Protein AF-A0A7J2MZP5-F1 (afdb_monomer_lite)

Foldseek 3Di:
DVVVVVLVVVLLVVQQVLLVQEAEEEADPVVQVVNVVSVNNNYDHPPPHDLLVVLADPTEYEYAYDPDPVSVVSVVSNVVSVVVNVHHYDDPSVVSVVD

Radius of gyration: 13.3 Å; chains: 1; bounding box: 29×34×36 Å

pLDDT: mean 92.97, std 8.19, range [55.53, 98.38]

Secondary structure (DSSP, 8-state):
-HHHHHHHHHHHHHHHHHTTTEEEEESSHHHHHHHHHTT---EEE-TTS-GGGG---SSEEEEE--SSHHHHHHHHHHHHHHHHHT--EE-HHHHHTT-

Sequence (99 aa):
MRRNLEAIEELMRELKKESKESLVLVEGKKDKRALEKFGIKNVIELSGKPLFKLTEFEEEVIILVDNDEEGNKILRELLQGFQLNKVKYNLRFRRKLRK

Structure (mmCIF, N/CA/C/O backbone):
data_AF-A0A7J2MZP5-F1
#
_entry.id   AF-A0A7J2MZP5-F1
#
loop_
_atom_site.group_PDB
_atom_site.id
_atom_site.type_symbol
_atom_site.label_atom_id
_atom_site.label_alt_id
_atom_site.label_comp_id
_atom_site.label_asym_id
_atom_site.label_entity_id
_atom_site.label_seq_id
_atom_site.pdbx_PDB_ins_code
_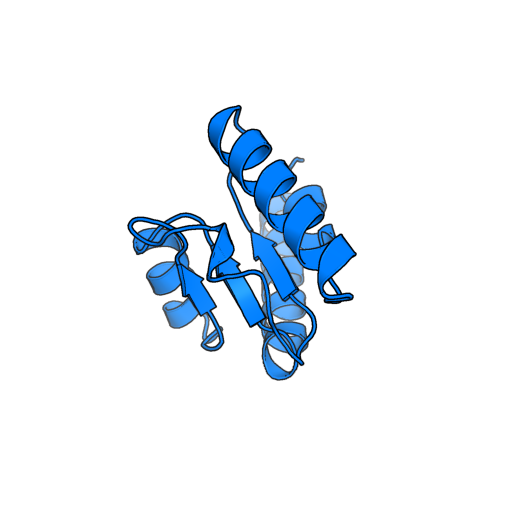atom_site.Cartn_x
_atom_site.Cartn_y
_atom_site.Cartn_z
_atom_site.occupancy
_atom_site.B_iso_or_equiv
_atom_site.auth_seq_id
_atom_site.auth_comp_id
_atom_site.auth_asym_id
_atom_site.auth_atom_id
_atom_site.pdbx_PDB_model_num
ATOM 1 N N . MET A 1 1 ? 12.628 -17.580 -17.541 1.00 58.94 1 MET A N 1
ATOM 2 C CA . MET A 1 1 ? 11.975 -16.350 -18.042 1.00 58.94 1 MET A CA 1
ATOM 3 C C . MET A 1 1 ? 10.440 -16.430 -18.000 1.00 58.94 1 MET A C 1
ATOM 5 O O . MET A 1 1 ? 9.864 -15.592 -17.330 1.00 58.94 1 MET A O 1
ATOM 9 N N . ARG A 1 2 ? 9.768 -17.450 -18.577 1.00 58.19 2 ARG A N 1
ATOM 10 C CA . ARG A 1 2 ? 8.281 -17.571 -18.552 1.00 58.19 2 ARG A CA 1
ATOM 11 C C . ARG A 1 2 ? 7.638 -17.664 -17.152 1.00 58.19 2 ARG A C 1
ATOM 13 O O . ARG A 1 2 ? 6.709 -16.923 -16.874 1.00 58.19 2 ARG A O 1
ATOM 20 N N . ARG A 1 3 ? 8.200 -18.471 -16.239 1.00 60.38 3 ARG A N 1
ATOM 21 C CA . ARG A 1 3 ? 7.676 -18.648 -14.862 1.00 60.38 3 ARG A CA 1
ATOM 22 C C . ARG A 1 3 ? 7.616 -17.364 -14.021 1.00 60.38 3 ARG A C 1
ATOM 24 O O . ARG A 1 3 ? 6.829 -17.296 -13.090 1.00 60.38 3 ARG A O 1
ATOM 31 N N . ASN A 1 4 ? 8.457 -16.369 -14.317 1.00 76.12 4 ASN A N 1
ATOM 32 C CA . ASN A 1 4 ? 8.482 -15.123 -13.543 1.00 76.12 4 ASN A CA 1
ATOM 33 C C . ASN A 1 4 ? 7.365 -14.163 -13.991 1.00 76.12 4 ASN A C 1
ATOM 35 O O . ASN A 1 4 ? 6.793 -13.451 -13.177 1.00 76.12 4 ASN A O 1
ATOM 39 N N . LEU A 1 5 ? 7.002 -14.195 -15.280 1.00 82.94 5 LEU A N 1
ATOM 40 C CA . LEU A 1 5 ? 5.916 -13.372 -15.813 1.00 82.94 5 LEU A CA 1
ATOM 41 C C . LEU A 1 5 ? 4.553 -13.841 -15.286 1.00 82.94 5 LEU A C 1
ATOM 43 O O . LEU A 1 5 ? 3.779 -13.025 -14.804 1.00 82.94 5 LEU A O 1
ATOM 47 N N . GLU A 1 6 ? 4.302 -15.155 -15.304 1.00 87.94 6 GLU A N 1
ATOM 48 C CA . GLU A 1 6 ? 3.065 -15.758 -14.780 1.00 87.94 6 GLU A CA 1
ATOM 49 C C . GLU A 1 6 ? 2.862 -15.430 -13.292 1.00 87.94 6 GLU A C 1
ATOM 51 O O . GLU A 1 6 ? 1.770 -15.041 -12.886 1.00 87.94 6 GLU A O 1
ATOM 56 N N . ALA A 1 7 ? 3.932 -15.503 -12.492 1.00 88.38 7 ALA A N 1
ATOM 57 C CA . ALA A 1 7 ? 3.889 -15.153 -11.075 1.00 88.38 7 ALA A CA 1
ATOM 58 C C . ALA A 1 7 ? 3.582 -13.662 -10.844 1.00 88.38 7 ALA A C 1
ATOM 60 O O . ALA A 1 7 ? 2.826 -13.320 -9.934 1.00 88.38 7 ALA A O 1
ATOM 61 N N . ILE A 1 8 ? 4.142 -12.769 -11.668 1.00 89.06 8 ILE A N 1
ATOM 62 C CA . ILE A 1 8 ? 3.849 -11.330 -11.605 1.00 89.06 8 ILE A CA 1
ATOM 63 C C . ILE A 1 8 ? 2.402 -11.057 -12.029 1.00 89.06 8 ILE A C 1
ATOM 65 O O . ILE A 1 8 ? 1.715 -10.272 -11.379 1.00 89.06 8 ILE A O 1
ATOM 69 N N . GLU A 1 9 ? 1.909 -11.709 -13.080 1.00 91.38 9 GLU A N 1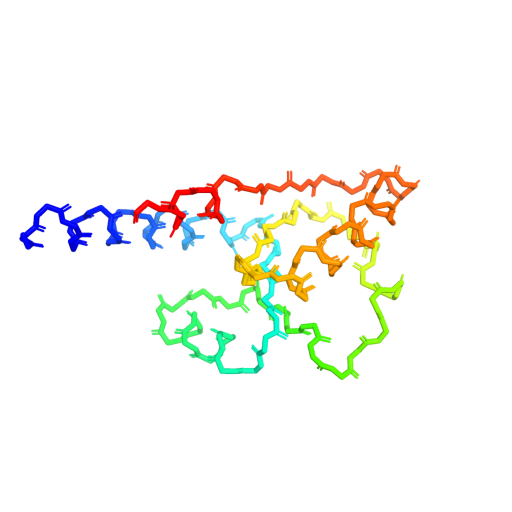
ATOM 70 C CA . GLU A 1 9 ? 0.519 -11.567 -13.518 1.00 91.38 9 GLU A CA 1
ATOM 71 C C . GLU A 1 9 ? -0.469 -12.037 -12.448 1.00 91.38 9 GLU A C 1
ATOM 73 O O . GLU A 1 9 ? -1.455 -11.348 -12.176 1.00 91.38 9 GLU A O 1
ATOM 78 N N . GLU A 1 10 ? -0.204 -13.179 -11.813 1.00 93.88 10 GLU A N 1
ATOM 79 C CA . GLU A 1 10 ? -1.006 -13.681 -10.697 1.00 93.88 10 GLU A CA 1
ATOM 80 C C . GLU A 1 10 ? -0.980 -12.705 -9.516 1.00 93.88 10 GLU A C 1
ATOM 82 O O . GLU A 1 10 ? -2.034 -12.343 -8.990 1.00 93.88 10 GLU A O 1
ATOM 87 N N . LEU A 1 11 ? 0.200 -12.188 -9.165 1.00 94.44 11 LEU A N 1
ATOM 88 C CA . LEU A 1 11 ? 0.348 -11.188 -8.112 1.00 94.44 11 LEU A CA 1
ATOM 89 C C . LEU A 1 11 ? -0.450 -9.912 -8.407 1.00 94.44 11 LEU A C 1
ATOM 91 O O . LEU A 1 11 ? -1.115 -9.381 -7.519 1.00 94.44 11 LEU A O 1
ATOM 95 N N . MET A 1 12 ? -0.421 -9.433 -9.652 1.00 94.50 12 MET A N 1
ATOM 96 C CA . MET A 1 12 ? -1.185 -8.260 -10.085 1.00 94.50 12 MET A CA 1
ATOM 97 C C . MET A 1 12 ? -2.696 -8.520 -10.073 1.00 94.50 12 MET A C 1
ATOM 99 O O . MET A 1 12 ? -3.468 -7.621 -9.732 1.00 94.50 12 MET A O 1
ATOM 103 N N . ARG A 1 13 ? -3.139 -9.741 -10.404 1.00 96.19 13 ARG A N 1
ATOM 104 C CA . ARG A 1 13 ? -4.551 -10.148 -10.292 1.00 96.19 13 ARG A CA 1
ATOM 105 C C . ARG A 1 13 ? -5.012 -10.184 -8.836 1.00 96.19 13 ARG A C 1
ATOM 107 O O . ARG A 1 13 ? -6.082 -9.652 -8.542 1.00 96.19 13 ARG A O 1
ATOM 114 N N . GLU A 1 14 ? -4.215 -10.770 -7.941 1.00 97.25 14 GLU A N 1
ATOM 115 C CA . GLU A 1 14 ? -4.468 -10.757 -6.494 1.00 97.25 14 GLU A CA 1
ATOM 116 C C . GLU A 1 14 ? -4.556 -9.316 -5.974 1.00 97.25 14 GLU A C 1
ATOM 118 O O . GLU A 1 14 ? -5.543 -8.954 -5.334 1.00 97.25 14 GLU A O 1
ATOM 123 N N . LEU A 1 15 ? -3.568 -8.478 -6.310 1.00 97.38 15 LEU A N 1
ATOM 124 C CA . LEU A 1 15 ? -3.498 -7.086 -5.864 1.00 97.38 15 LEU A CA 1
ATOM 125 C C . LEU A 1 15 ? -4.728 -6.303 -6.317 1.00 97.38 15 LEU A C 1
ATOM 127 O O . LEU A 1 15 ? -5.345 -5.614 -5.514 1.00 97.38 15 LEU A O 1
ATOM 131 N N . LYS A 1 16 ? -5.133 -6.458 -7.581 1.00 97.81 16 LYS A N 1
ATOM 132 C CA . LYS A 1 16 ? -6.332 -5.814 -8.132 1.00 97.81 16 LYS A CA 1
ATOM 133 C C . LYS A 1 16 ? -7.628 -6.260 -7.468 1.00 97.81 16 LYS A C 1
ATOM 135 O O . LYS A 1 16 ? -8.589 -5.492 -7.431 1.00 97.81 16 LYS A O 1
ATOM 140 N N . LYS A 1 17 ? -7.697 -7.506 -7.000 1.00 97.81 17 LYS A N 1
ATOM 141 C CA . LYS A 1 17 ? -8.861 -8.007 -6.267 1.00 97.81 17 LYS A CA 1
ATOM 142 C C . LYS A 1 17 ? -8.910 -7.404 -4.864 1.00 97.81 17 LYS A C 1
ATOM 144 O O . LYS A 1 17 ? -9.958 -6.887 -4.495 1.00 97.81 17 LYS A O 1
ATOM 149 N N . GLU A 1 18 ? -7.803 -7.453 -4.126 1.00 97.62 18 GLU A N 1
ATOM 150 C CA . GLU A 1 18 ? -7.729 -6.958 -2.742 1.00 97.62 18 GLU A CA 1
ATOM 151 C C . GLU A 1 18 ? -7.828 -5.426 -2.672 1.00 97.62 18 GLU A C 1
ATOM 153 O O . GLU A 1 18 ? -8.519 -4.894 -1.811 1.00 97.62 18 GLU A O 1
ATOM 158 N N . SER A 1 19 ? -7.285 -4.698 -3.654 1.00 97.06 19 SER A N 1
ATOM 159 C CA . SER A 1 19 ? -7.373 -3.230 -3.727 1.00 97.06 19 SER A CA 1
ATOM 160 C C . SER A 1 19 ? -8.792 -2.676 -3.931 1.00 97.06 19 SER A C 1
ATOM 162 O O . SER A 1 19 ? -8.956 -1.476 -4.137 1.00 97.06 19 SER A O 1
ATOM 164 N N . LYS A 1 20 ? -9.816 -3.534 -4.008 1.00 96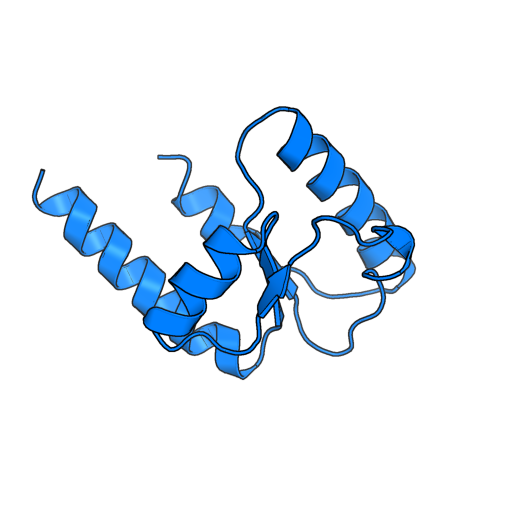.62 20 LYS A N 1
ATOM 165 C CA . LYS A 1 20 ? -11.223 -3.109 -4.026 1.00 96.62 20 LYS A CA 1
ATOM 166 C C . LYS A 1 20 ? -11.738 -2.750 -2.634 1.00 96.62 20 LYS A C 1
ATOM 168 O O . LYS A 1 20 ? -12.656 -1.950 -2.544 1.00 96.62 20 LYS A O 1
ATOM 173 N N . GLU A 1 21 ? -11.160 -3.354 -1.599 1.00 96.62 21 GLU A N 1
ATOM 174 C CA . GLU A 1 21 ? -11.537 -3.182 -0.186 1.00 96.62 21 GLU A CA 1
ATOM 175 C C . GLU A 1 21 ? -10.346 -2.710 0.665 1.00 96.62 21 GLU A C 1
ATOM 177 O O . GLU A 1 21 ? -10.450 -2.557 1.879 1.00 96.62 21 GLU A O 1
ATOM 182 N N . SER A 1 22 ? -9.187 -2.519 0.034 1.00 97.69 22 SER A N 1
ATOM 183 C CA . SER A 1 22 ? -7.956 -2.075 0.674 1.00 97.69 22 SER A CA 1
ATOM 184 C C . SER A 1 22 ? -7.367 -0.880 -0.058 1.00 97.69 22 SER A C 1
ATOM 186 O O . SER A 1 22 ? -7.404 -0.808 -1.293 1.00 97.69 22 SER A O 1
ATOM 188 N N . LEU A 1 23 ? -6.759 0.018 0.708 1.00 97.75 23 LEU A N 1
ATOM 189 C CA . LEU A 1 23 ? -5.991 1.143 0.200 1.00 97.75 23 LEU A CA 1
ATOM 190 C C . LEU A 1 23 ? -4.571 0.693 -0.140 1.00 97.75 23 LEU A C 1
ATOM 192 O O . LEU A 1 23 ? -3.901 0.063 0.673 1.00 97.75 23 LEU A O 1
ATOM 196 N N . VAL A 1 24 ? -4.071 1.052 -1.319 1.00 98.12 24 VAL A N 1
ATOM 197 C CA . VAL A 1 24 ? -2.686 0.778 -1.712 1.00 98.12 24 VAL A CA 1
ATOM 198 C C . VAL A 1 24 ? -1.833 2.028 -1.509 1.00 98.12 24 VAL A C 1
ATOM 200 O O . VAL A 1 24 ? -2.080 3.065 -2.125 1.00 98.12 24 VAL A O 1
ATOM 203 N N . LEU A 1 25 ? -0.793 1.929 -0.684 1.00 97.75 25 LEU A N 1
ATOM 204 C CA . LEU A 1 25 ? 0.222 2.969 -0.537 1.00 97.75 25 LEU A CA 1
ATOM 205 C C . LEU A 1 25 ? 1.432 2.648 -1.403 1.00 97.75 25 LEU A C 1
ATOM 207 O O . LEU A 1 25 ? 2.013 1.570 -1.285 1.00 97.75 25 LEU A O 1
ATOM 211 N N . VAL A 1 26 ? 1.825 3.603 -2.239 1.00 97.50 26 VAL A N 1
ATOM 212 C CA . VAL A 1 26 ? 3.027 3.526 -3.077 1.00 97.50 26 VAL A CA 1
ATOM 213 C C . VAL A 1 26 ? 3.952 4.694 -2.794 1.00 97.50 26 VAL A C 1
ATOM 215 O O . VAL A 1 26 ? 3.504 5.769 -2.402 1.00 97.50 26 VAL A O 1
ATOM 218 N N . GLU A 1 27 ? 5.243 4.522 -3.032 1.00 94.88 27 GLU A N 1
ATOM 219 C CA . GLU A 1 27 ? 6.214 5.578 -2.768 1.00 94.88 27 GLU A CA 1
ATOM 220 C C . GLU A 1 27 ? 5.997 6.801 -3.671 1.00 94.88 27 GLU A C 1
ATOM 222 O O . GLU A 1 27 ? 5.837 7.919 -3.172 1.00 94.88 27 GLU A O 1
ATOM 227 N N . GLY A 1 28 ? 5.905 6.597 -4.990 1.00 95.94 28 GLY A N 1
ATOM 228 C CA . GLY A 1 28 ? 5.896 7.680 -5.966 1.00 95.94 28 GLY A CA 1
ATOM 229 C C . GLY A 1 2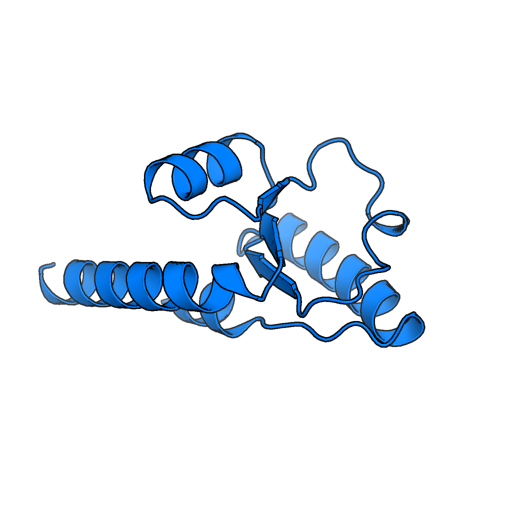8 ? 4.656 7.777 -6.859 1.00 95.94 28 GLY A C 1
ATOM 230 O O . GLY A 1 28 ? 3.890 6.841 -7.088 1.00 95.94 28 GLY A O 1
ATOM 231 N N . LYS A 1 29 ? 4.503 8.952 -7.485 1.00 96.06 29 LYS A N 1
ATOM 232 C CA . LYS A 1 29 ? 3.466 9.216 -8.506 1.00 96.06 29 LYS A CA 1
ATOM 233 C C . LYS A 1 29 ? 3.553 8.284 -9.721 1.00 96.06 29 LYS A C 1
ATOM 235 O O . LYS A 1 29 ? 2.546 8.066 -10.394 1.00 96.06 29 LYS A O 1
ATOM 240 N N . LYS A 1 30 ? 4.751 7.792 -10.058 1.00 95.88 30 LYS A N 1
ATOM 241 C CA . LYS A 1 30 ? 4.953 6.883 -11.198 1.00 95.88 30 LYS A CA 1
ATOM 242 C C . LYS A 1 30 ? 4.325 5.518 -10.924 1.00 95.88 30 LYS A C 1
ATOM 244 O O . LYS A 1 30 ? 3.609 5.022 -11.791 1.00 95.88 30 LYS A O 1
ATOM 249 N N . ASP A 1 31 ? 4.513 4.988 -9.721 1.00 95.62 31 ASP A N 1
ATOM 250 C CA . ASP A 1 31 ? 3.968 3.695 -9.296 1.00 95.62 31 ASP A CA 1
ATOM 251 C C . ASP A 1 31 ? 2.448 3.739 -9.275 1.00 95.62 31 ASP A C 1
ATOM 253 O O . ASP A 1 31 ? 1.788 2.883 -9.862 1.00 95.62 31 ASP A O 1
ATOM 257 N N . LYS A 1 32 ? 1.887 4.823 -8.722 1.00 97.50 32 LYS A N 1
ATOM 258 C CA . LYS A 1 32 ? 0.444 5.077 -8.755 1.00 97.50 32 LYS A CA 1
ATOM 259 C C . LYS A 1 32 ? -0.107 5.013 -10.176 1.00 97.50 32 LYS A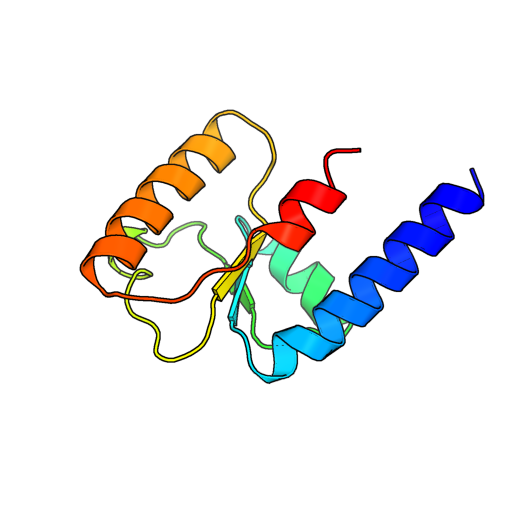 C 1
ATOM 261 O O . LYS A 1 32 ? -1.011 4.232 -10.452 1.00 97.50 32 LYS A O 1
ATOM 266 N N . ARG A 1 33 ? 0.481 5.782 -11.097 1.00 97.50 33 ARG A N 1
ATOM 267 C CA . ARG A 1 33 ? 0.056 5.802 -12.507 1.00 97.50 33 ARG A CA 1
ATOM 268 C C . ARG A 1 33 ? 0.196 4.439 -13.177 1.00 97.50 33 ARG A C 1
ATOM 270 O O . ARG A 1 33 ? -0.593 4.119 -14.063 1.00 97.50 33 ARG A O 1
ATOM 277 N N . ALA A 1 34 ? 1.211 3.656 -12.816 1.00 95.81 34 ALA A N 1
ATOM 278 C CA . ALA A 1 34 ? 1.372 2.306 -13.335 1.00 95.81 34 ALA A CA 1
ATOM 279 C C . ALA A 1 34 ? 0.225 1.406 -12.852 1.00 95.81 34 ALA A C 1
ATOM 281 O O . ALA A 1 34 ? -0.464 0.822 -13.684 1.00 95.81 34 ALA A O 1
ATOM 282 N N . LEU A 1 35 ? -0.044 1.364 -11.545 1.00 96.56 35 LEU A N 1
ATOM 283 C CA . LEU A 1 35 ? -1.133 0.575 -10.957 1.00 96.56 35 LEU A CA 1
ATOM 284 C C . LEU A 1 35 ? -2.514 0.982 -11.498 1.00 96.56 35 LEU A C 1
ATOM 286 O O . LEU A 1 35 ? -3.318 0.117 -11.863 1.00 96.56 35 LEU A O 1
ATOM 290 N N . GLU A 1 36 ? -2.761 2.283 -11.655 1.00 96.94 36 GLU A N 1
ATOM 291 C CA . GLU A 1 36 ? -3.999 2.815 -12.237 1.00 96.94 36 GLU A CA 1
ATOM 292 C C . GLU A 1 36 ? -4.237 2.297 -13.662 1.00 96.94 36 GLU A C 1
ATOM 294 O O . GLU A 1 36 ? -5.361 1.911 -13.993 1.00 96.94 36 GLU A O 1
ATOM 299 N N . LYS A 1 37 ? -3.186 2.190 -14.492 1.00 96.69 37 LYS A N 1
ATOM 300 C CA . LYS A 1 37 ? -3.279 1.601 -15.844 1.00 96.69 37 LYS A CA 1
ATOM 301 C C . LYS A 1 37 ? -3.664 0.119 -15.825 1.00 96.69 37 LYS A C 1
ATOM 303 O O . LYS A 1 37 ? -4.300 -0.349 -16.764 1.00 96.69 37 LYS A O 1
ATOM 308 N N . PHE A 1 38 ? -3.340 -0.608 -14.756 1.00 93.81 38 PHE A N 1
ATOM 309 C CA . PHE A 1 38 ? -3.778 -1.994 -14.549 1.00 93.81 38 PHE A CA 1
ATOM 310 C C . PHE A 1 38 ? -5.184 -2.100 -13.921 1.00 93.81 38 PHE A C 1
ATOM 312 O O . PHE A 1 38 ? -5.730 -3.199 -13.756 1.00 93.81 38 PHE A O 1
ATOM 319 N N . GLY A 1 39 ? -5.827 -0.964 -13.637 1.00 96.12 39 GLY A N 1
ATOM 320 C CA . GLY A 1 39 ? -7.169 -0.879 -13.066 1.00 96.12 39 GLY A CA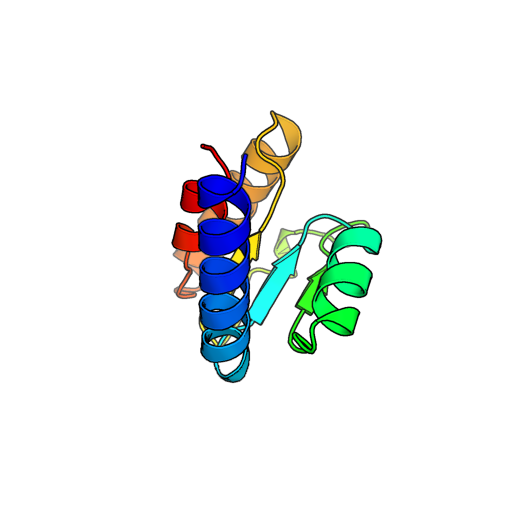 1
ATOM 321 C C . GLY A 1 39 ? -7.205 -0.953 -11.540 1.00 96.12 39 GLY A C 1
ATOM 322 O O . GLY A 1 39 ? -8.267 -1.240 -10.989 1.00 96.12 39 GLY A O 1
ATOM 323 N N . ILE A 1 40 ? -6.076 -0.710 -10.873 1.00 97.62 40 ILE A N 1
ATOM 324 C CA . ILE A 1 40 ? -5.970 -0.573 -9.417 1.00 97.62 40 ILE A CA 1
ATOM 325 C C . ILE A 1 40 ? -6.079 0.919 -9.097 1.00 97.62 40 ILE A C 1
ATOM 327 O O . ILE A 1 40 ? -5.150 1.677 -9.355 1.00 97.62 40 ILE A O 1
ATOM 331 N N . LYS A 1 41 ? -7.248 1.356 -8.618 1.00 95.00 41 LYS A N 1
ATOM 332 C CA . LYS A 1 41 ? -7.578 2.788 -8.481 1.00 95.00 41 LYS A CA 1
ATOM 333 C C . LYS A 1 41 ? -7.481 3.322 -7.052 1.00 95.00 41 LYS A C 1
ATOM 335 O O . LYS A 1 41 ? -7.260 4.516 -6.889 1.00 95.00 41 LYS A O 1
ATOM 340 N N . ASN A 1 42 ? -7.642 2.468 -6.038 1.00 96.69 42 ASN A N 1
ATOM 341 C CA . ASN A 1 42 ? -7.541 2.872 -4.634 1.00 96.69 42 ASN A CA 1
ATOM 342 C C . ASN A 1 42 ? -6.064 2.985 -4.223 1.00 96.69 42 ASN A C 1
ATOM 344 O O . ASN A 1 42 ? -5.532 2.118 -3.533 1.00 96.69 42 ASN A O 1
ATOM 348 N N . VAL A 1 43 ? -5.370 3.994 -4.761 1.00 97.62 43 VAL A N 1
ATOM 349 C CA . VAL A 1 43 ? -3.918 4.162 -4.619 1.00 97.62 43 VAL A CA 1
ATOM 350 C C . VAL A 1 43 ? -3.570 5.574 -4.163 1.00 97.62 43 VAL A C 1
ATOM 352 O O . VAL A 1 43 ? -3.955 6.564 -4.796 1.00 97.62 43 VAL A O 1
ATOM 355 N N . ILE A 1 44 ? -2.762 5.670 -3.111 1.00 96.75 44 ILE A N 1
ATOM 356 C CA . ILE A 1 44 ? -2.186 6.918 -2.612 1.00 96.75 44 ILE A CA 1
ATOM 357 C C . ILE A 1 44 ? -0.665 6.847 -2.716 1.00 96.75 44 ILE A C 1
ATOM 359 O O . ILE A 1 44 ? -0.025 5.930 -2.212 1.00 96.75 44 ILE A O 1
ATOM 363 N N . GLU A 1 45 ? -0.079 7.854 -3.357 1.00 96.38 45 GLU A N 1
ATOM 364 C CA . GLU A 1 45 ? 1.361 8.077 -3.336 1.00 96.38 45 GLU A CA 1
ATOM 365 C C . GLU A 1 45 ? 1.796 8.818 -2.063 1.00 96.38 45 GLU A C 1
ATOM 367 O O . GLU A 1 45 ? 1.105 9.748 -1.622 1.00 96.38 45 GLU A O 1
ATOM 372 N N . LEU A 1 46 ? 2.945 8.429 -1.511 1.00 96.25 46 LEU A N 1
ATOM 373 C CA . LEU A 1 46 ? 3.541 9.005 -0.302 1.00 96.25 46 LEU A CA 1
ATOM 374 C C . LEU A 1 46 ? 4.407 10.238 -0.608 1.00 96.25 46 LEU A C 1
ATOM 376 O O . LEU A 1 46 ? 4.464 11.170 0.192 1.00 96.25 46 LEU A O 1
ATOM 380 N N . SER A 1 47 ? 5.053 10.276 -1.779 1.00 91.88 47 SER A N 1
ATOM 381 C CA . SER A 1 47 ? 5.985 11.339 -2.172 1.00 91.88 47 SER A CA 1
ATOM 382 C C . SER A 1 47 ? 5.376 12.738 -2.018 1.00 91.88 47 SER A C 1
ATOM 384 O O . SER A 1 47 ? 4.342 13.042 -2.622 1.00 91.88 47 SER A O 1
ATOM 386 N N . GLY A 1 48 ? 6.046 13.606 -1.256 1.00 88.44 48 GLY A N 1
ATOM 387 C CA . GLY A 1 48 ? 5.612 14.986 -1.021 1.00 88.44 48 GLY A CA 1
ATOM 388 C C . GLY A 1 48 ? 4.498 15.142 0.020 1.00 88.44 48 GLY A C 1
ATOM 389 O O . GLY A 1 48 ? 3.962 16.241 0.156 1.00 88.44 48 GLY A O 1
ATOM 390 N N . LYS A 1 49 ? 4.147 14.078 0.756 1.00 90.94 49 LYS A N 1
ATOM 391 C CA . LYS A 1 49 ? 3.197 14.124 1.875 1.00 90.94 49 LYS A CA 1
ATOM 392 C C . LYS A 1 49 ? 3.908 13.792 3.190 1.00 90.94 49 LYS A C 1
ATOM 394 O O . LYS A 1 49 ? 4.745 12.893 3.209 1.00 90.94 49 LYS A O 1
ATOM 399 N N . PRO A 1 50 ? 3.571 14.468 4.300 1.00 91.38 50 PRO A N 1
ATOM 400 C CA . PRO A 1 50 ? 4.051 14.058 5.613 1.00 91.38 50 PRO A CA 1
ATOM 401 C C . PRO A 1 50 ? 3.461 12.693 5.990 1.00 91.38 50 PRO A C 1
ATOM 403 O O . PRO A 1 50 ? 2.236 12.562 6.049 1.00 91.38 50 PRO A O 1
ATOM 406 N N . LEU A 1 51 ? 4.310 11.695 6.253 1.00 91.12 51 LEU A N 1
ATOM 407 C CA . LEU A 1 51 ? 3.867 10.315 6.493 1.00 91.12 51 LEU A CA 1
ATOM 408 C C . LEU A 1 51 ? 2.968 10.195 7.722 1.00 91.12 51 LEU A C 1
ATOM 410 O O . LEU A 1 51 ? 1.988 9.465 7.661 1.00 91.12 51 LEU A O 1
ATOM 414 N N . PHE A 1 52 ? 3.213 10.972 8.782 1.00 87.00 52 PHE A N 1
ATOM 415 C CA . PHE A 1 52 ? 2.355 10.979 9.974 1.00 87.00 52 PHE A CA 1
ATOM 416 C C . PHE A 1 52 ? 0.878 11.293 9.670 1.00 87.00 52 PHE A C 1
ATOM 418 O O . PHE A 1 52 ? -0.001 10.811 10.376 1.00 87.00 52 PHE A O 1
ATOM 425 N N . LYS A 1 53 ? 0.581 12.048 8.599 1.00 87.94 53 LYS A N 1
ATOM 426 C CA . LYS A 1 53 ? -0.801 12.334 8.161 1.00 87.94 53 LYS A CA 1
ATOM 427 C C . LYS A 1 53 ? -1.457 11.169 7.415 1.00 87.94 53 LYS A C 1
ATOM 429 O O . LYS A 1 53 ? -2.648 11.219 7.141 1.00 87.94 53 LYS A O 1
ATOM 434 N N . LEU A 1 54 ? -0.683 10.153 7.047 1.00 90.44 54 LEU A N 1
ATOM 435 C CA . LEU A 1 54 ? -1.110 8.963 6.312 1.00 90.44 54 LEU A CA 1
ATOM 436 C C . LEU A 1 54 ? -1.072 7.741 7.235 1.00 90.44 54 LEU A C 1
ATOM 438 O O . LEU A 1 54 ? -0.567 6.688 6.859 1.00 90.44 54 LEU A O 1
ATOM 442 N N . THR A 1 55 ? -1.550 7.907 8.468 1.00 90.06 55 THR A N 1
ATOM 443 C CA . THR A 1 55 ? -1.532 6.857 9.498 1.00 90.06 55 THR A CA 1
ATOM 444 C C . THR A 1 55 ? -2.917 6.524 10.048 1.00 90.06 55 THR A C 1
ATOM 446 O O . THR A 1 55 ? -3.026 5.666 10.919 1.00 90.06 55 THR A O 1
ATOM 449 N N . GLU A 1 56 ? -3.968 7.163 9.535 1.00 92.69 56 GLU A N 1
ATOM 450 C CA . GLU A 1 56 ? -5.358 6.989 9.962 1.00 92.69 56 GLU A CA 1
ATOM 451 C C . GLU A 1 56 ? -6.196 6.542 8.764 1.00 92.69 56 GLU A C 1
ATOM 453 O O . GLU A 1 56 ? -6.448 7.320 7.844 1.00 92.69 56 GLU A O 1
ATOM 458 N N . PHE A 1 57 ? -6.597 5.271 8.763 1.00 93.44 57 PHE A N 1
ATOM 459 C CA . PHE A 1 57 ? -7.429 4.678 7.720 1.00 93.44 57 PHE A CA 1
ATOM 460 C C . PHE A 1 57 ? -8.398 3.673 8.343 1.00 93.44 57 PHE A C 1
ATOM 462 O O . PHE A 1 57 ? -8.026 2.929 9.249 1.00 93.44 57 PHE A O 1
ATOM 469 N N . GLU A 1 58 ? -9.634 3.641 7.848 1.00 92.50 58 GLU A N 1
ATOM 470 C CA . GLU A 1 58 ? -10.628 2.635 8.252 1.00 92.50 58 GLU A CA 1
ATOM 471 C C . GLU A 1 58 ? -10.438 1.310 7.496 1.00 92.50 58 GLU A C 1
ATOM 473 O O . GLU A 1 58 ? -10.699 0.230 8.028 1.00 92.50 58 GLU A O 1
ATOM 478 N N . GLU A 1 59 ? -9.953 1.397 6.256 1.00 94.19 59 GLU A N 1
ATOM 479 C CA . GLU A 1 59 ? -9.662 0.261 5.383 1.00 94.19 59 GLU A CA 1
ATOM 480 C C . GLU A 1 59 ? -8.315 -0.395 5.732 1.00 94.19 59 GLU A C 1
ATOM 482 O O . GLU A 1 59 ? -7.411 0.230 6.293 1.00 94.19 59 GLU A O 1
ATOM 487 N N . GLU A 1 60 ? -8.145 -1.663 5.350 1.00 97.00 60 GLU A N 1
ATOM 488 C CA . GLU A 1 60 ? -6.831 -2.309 5.392 1.00 97.00 60 GLU A CA 1
ATOM 489 C C . GLU A 1 60 ? -5.886 -1.682 4.359 1.00 97.00 60 GLU A C 1
ATOM 491 O O . GLU A 1 60 ? -6.279 -1.376 3.233 1.00 97.00 60 GLU A O 1
ATOM 496 N N . VAL A 1 61 ? -4.618 -1.510 4.731 1.00 98.12 61 VAL A N 1
ATOM 497 C CA . VAL A 1 61 ? -3.620 -0.833 3.901 1.00 98.12 61 VAL A CA 1
ATOM 498 C C . VAL A 1 61 ? -2.594 -1.811 3.332 1.00 98.12 61 VAL A C 1
ATOM 500 O O . VAL A 1 61 ? -1.806 -2.414 4.059 1.00 98.12 61 VAL A O 1
ATOM 503 N N . ILE A 1 62 ? -2.520 -1.921 2.010 1.00 98.38 62 ILE A N 1
ATOM 504 C CA . ILE A 1 62 ? -1.461 -2.640 1.297 1.00 98.38 62 ILE A CA 1
ATOM 505 C C . ILE A 1 62 ? -0.287 -1.685 1.060 1.00 98.38 62 ILE A C 1
ATOM 507 O O . ILE A 1 62 ? -0.444 -0.659 0.405 1.00 98.38 62 ILE A O 1
ATOM 511 N N . ILE A 1 63 ? 0.909 -2.031 1.542 1.00 97.62 63 ILE A N 1
ATOM 512 C CA . ILE A 1 63 ? 2.096 -1.168 1.413 1.00 97.62 63 ILE A CA 1
ATOM 513 C C . ILE A 1 63 ? 3.027 -1.697 0.317 1.00 97.62 63 ILE A C 1
ATOM 515 O O . ILE A 1 63 ? 3.559 -2.805 0.427 1.00 97.62 63 ILE A O 1
ATOM 519 N N . LEU A 1 64 ? 3.259 -0.882 -0.713 1.00 96.44 64 LEU A N 1
ATOM 520 C CA . LEU A 1 64 ? 4.124 -1.142 -1.867 1.00 96.44 64 LEU A CA 1
ATOM 521 C C . LEU A 1 64 ? 5.189 -0.041 -2.003 1.00 96.44 64 LEU A C 1
ATOM 523 O O . LEU A 1 64 ? 5.183 0.742 -2.948 1.00 96.44 64 LEU A O 1
ATOM 527 N N . VAL A 1 65 ? 6.088 0.019 -1.023 1.00 94.94 65 VAL A N 1
ATOM 528 C CA . VAL A 1 65 ? 7.290 0.873 -1.049 1.00 94.94 65 VAL A CA 1
ATOM 529 C C . VAL A 1 65 ? 8.511 0.073 -1.484 1.00 94.94 65 VAL A C 1
ATOM 531 O O . VAL A 1 65 ? 8.533 -1.156 -1.300 1.00 94.94 65 VAL A O 1
ATOM 534 N N . ASP A 1 66 ? 9.530 0.756 -2.000 1.00 93.12 66 ASP A N 1
ATOM 535 C CA . ASP A 1 66 ? 10.712 0.105 -2.555 1.00 93.12 66 ASP A CA 1
ATOM 536 C C . ASP A 1 66 ? 11.493 -0.698 -1.499 1.00 93.12 66 ASP A C 1
ATOM 538 O O . ASP A 1 66 ? 11.343 -0.548 -0.278 1.00 93.12 66 ASP A O 1
ATOM 542 N N . ASN A 1 67 ? 12.285 -1.663 -1.972 1.00 90.38 67 ASN A N 1
ATOM 543 C CA . ASN A 1 67 ? 13.084 -2.564 -1.134 1.00 90.38 67 ASN A CA 1
ATOM 544 C C . ASN A 1 67 ? 14.493 -2.012 -0.853 1.00 90.38 67 ASN A C 1
ATOM 546 O O . ASN A 1 67 ? 15.430 -2.789 -0.670 1.00 90.38 67 ASN A O 1
ATOM 550 N N . ASP A 1 68 ? 14.643 -0.693 -0.802 1.00 94.06 68 ASP A N 1
ATOM 551 C CA . ASP A 1 68 ? 15.894 -0.011 -0.487 1.00 94.06 68 ASP A CA 1
ATOM 552 C C . ASP A 1 68 ? 15.884 0.578 0.937 1.00 94.06 68 ASP A C 1
ATOM 554 O O . ASP A 1 68 ? 14.982 0.331 1.748 1.00 94.06 68 ASP A O 1
ATOM 558 N N . GLU A 1 69 ? 16.944 1.298 1.301 1.00 95.06 69 GLU A N 1
ATOM 559 C CA . GLU A 1 69 ? 17.056 1.903 2.628 1.00 95.06 69 GLU A CA 1
ATOM 560 C C . GLU A 1 69 ? 15.956 2.931 2.904 1.00 95.06 69 GLU A C 1
ATOM 562 O O . GLU A 1 69 ? 15.459 2.993 4.032 1.00 95.06 69 GLU A O 1
ATOM 567 N N . GLU A 1 70 ? 15.560 3.705 1.894 1.00 93.69 70 GLU A N 1
ATOM 568 C CA . GLU A 1 70 ? 14.571 4.768 2.033 1.00 93.69 70 GLU A CA 1
ATOM 569 C C . GLU A 1 70 ? 13.164 4.190 2.186 1.00 93.69 70 GLU A C 1
ATOM 571 O O . GLU A 1 70 ? 12.492 4.463 3.185 1.00 93.69 70 GLU A O 1
ATOM 576 N N . GLY A 1 71 ? 12.772 3.256 1.320 1.00 94.88 71 GLY A N 1
ATOM 577 C CA . GLY A 1 71 ? 11.524 2.512 1.443 1.00 94.88 71 GLY A CA 1
ATOM 578 C C . GLY A 1 71 ? 11.413 1.767 2.779 1.00 94.88 71 GLY A C 1
ATOM 579 O O . GLY A 1 71 ? 10.339 1.708 3.383 1.00 94.88 71 GLY A O 1
ATOM 580 N N . ASN A 1 72 ? 12.524 1.258 3.329 1.00 95.56 72 ASN A N 1
ATOM 581 C CA . ASN A 1 72 ? 12.536 0.657 4.670 1.00 95.56 72 ASN A CA 1
ATOM 582 C C . ASN A 1 72 ? 12.384 1.685 5.810 1.00 95.56 72 ASN A C 1
ATOM 584 O O . ASN A 1 72 ? 11.849 1.340 6.868 1.00 95.56 72 ASN A O 1
ATOM 588 N N . LYS A 1 73 ? 12.852 2.931 5.656 1.00 95.81 73 LYS A N 1
ATOM 589 C CA . LYS A 1 73 ? 12.562 4.012 6.621 1.00 95.81 73 LYS A CA 1
ATOM 590 C C . LYS A 1 73 ? 11.086 4.396 6.568 1.00 95.81 73 LYS A C 1
ATOM 592 O O . LYS A 1 73 ? 10.442 4.371 7.614 1.00 95.81 73 LYS A O 1
ATOM 597 N N . ILE A 1 74 ? 10.551 4.624 5.368 1.00 96.06 74 ILE A N 1
ATOM 598 C CA . ILE A 1 74 ? 9.133 4.933 5.135 1.00 96.06 74 ILE A CA 1
ATOM 599 C C . ILE A 1 74 ? 8.241 3.856 5.759 1.00 96.06 74 ILE A C 1
ATOM 601 O O . ILE A 1 74 ? 7.320 4.165 6.515 1.00 96.06 74 ILE A O 1
ATOM 605 N N . LEU A 1 75 ? 8.543 2.579 5.497 1.00 96.50 75 LEU A N 1
ATOM 606 C CA . LEU A 1 75 ? 7.801 1.458 6.069 1.00 96.50 75 LEU A CA 1
ATOM 607 C C . LEU A 1 75 ? 7.801 1.511 7.602 1.00 96.50 75 LEU A C 1
ATOM 609 O O . LEU A 1 75 ? 6.750 1.358 8.211 1.00 96.50 75 LEU A O 1
ATOM 613 N N . ARG A 1 76 ? 8.958 1.739 8.236 1.00 96.31 76 ARG A N 1
ATOM 614 C CA . ARG A 1 76 ? 9.047 1.810 9.704 1.00 96.31 76 ARG A CA 1
ATOM 615 C C . ARG A 1 76 ? 8.185 2.931 10.282 1.00 96.31 76 ARG A C 1
ATOM 617 O O . ARG A 1 76 ? 7.493 2.684 11.264 1.00 96.31 76 ARG A O 1
ATOM 624 N N . GLU A 1 77 ? 8.200 4.113 9.674 1.00 95.88 77 GLU A N 1
ATOM 625 C CA . GLU A 1 77 ? 7.396 5.254 10.128 1.00 95.88 77 GLU A CA 1
ATOM 626 C C . GLU A 1 77 ? 5.889 4.984 9.987 1.00 95.88 77 GLU A C 1
ATOM 628 O O . GLU A 1 77 ? 5.137 5.167 10.945 1.00 95.88 77 GLU A O 1
ATOM 633 N N . LEU A 1 78 ? 5.453 4.450 8.839 1.00 96.81 78 LEU A N 1
ATOM 634 C CA . LEU A 1 78 ? 4.052 4.072 8.626 1.00 96.81 78 LEU A CA 1
ATOM 635 C C . LEU A 1 78 ? 3.581 3.029 9.641 1.00 96.81 78 LEU A C 1
ATOM 637 O O . LEU A 1 78 ? 2.508 3.176 10.219 1.00 96.81 78 LEU A O 1
ATOM 641 N N . LEU A 1 79 ? 4.384 1.989 9.892 1.00 96.50 79 LEU A N 1
ATOM 642 C CA . LEU A 1 79 ? 4.013 0.926 10.827 1.00 96.50 79 LEU A CA 1
ATOM 643 C C . LEU A 1 79 ? 3.887 1.429 12.270 1.00 96.50 79 LEU A C 1
ATOM 645 O O . LEU A 1 79 ? 2.997 0.971 12.983 1.00 96.50 79 LEU A O 1
ATOM 649 N N . GLN A 1 80 ? 4.733 2.374 12.692 1.00 96.00 80 GLN A N 1
ATOM 650 C CA . GLN A 1 80 ? 4.602 3.008 14.007 1.00 96.00 80 GLN A CA 1
ATOM 651 C C . GLN A 1 80 ? 3.267 3.750 14.128 1.00 96.00 80 GLN A C 1
ATOM 653 O O . GLN A 1 80 ? 2.537 3.543 15.097 1.00 96.00 80 GLN A O 1
ATOM 658 N N . GLY A 1 81 ? 2.907 4.552 13.123 1.00 95.56 81 GLY A N 1
ATOM 659 C CA . GLY A 1 81 ? 1.623 5.254 13.102 1.00 95.56 81 GLY A CA 1
ATOM 660 C C . GLY A 1 81 ? 0.422 4.307 13.040 1.00 95.56 81 GLY A C 1
ATOM 661 O O . GLY A 1 81 ? -0.514 4.436 13.825 1.00 95.56 81 GLY A O 1
ATOM 662 N N . PHE A 1 82 ? 0.471 3.291 12.176 1.00 96.94 82 PHE A N 1
ATOM 663 C CA . PHE A 1 82 ? -0.589 2.286 12.067 1.00 96.94 82 PHE A CA 1
ATOM 664 C C . PHE A 1 82 ? -0.790 1.496 13.357 1.00 96.94 82 PHE A C 1
ATOM 666 O O . PHE A 1 82 ? -1.927 1.191 13.706 1.00 96.94 82 PHE A O 1
ATOM 673 N N . GLN A 1 83 ? 0.280 1.195 14.095 1.00 95.31 83 GLN A N 1
ATOM 674 C CA . GLN A 1 83 ? 0.170 0.531 15.390 1.00 95.31 83 GLN A CA 1
ATOM 675 C C . GLN A 1 83 ? -0.567 1.403 16.415 1.00 95.31 83 GLN A C 1
ATOM 677 O O . GLN A 1 83 ? -1.430 0.894 17.132 1.00 95.31 83 GLN A O 1
ATOM 682 N N . LEU A 1 84 ? -0.255 2.701 16.472 1.00 94.62 84 LEU A N 1
ATOM 683 C CA . LEU A 1 84 ? -0.921 3.649 17.372 1.00 94.62 84 LEU A CA 1
ATOM 684 C C . LEU A 1 84 ? -2.408 3.802 17.027 1.00 94.62 84 LEU A C 1
ATOM 686 O O . LEU A 1 84 ? -3.260 3.742 17.913 1.00 94.62 84 LEU A O 1
ATOM 690 N N . ASN A 1 85 ? -2.713 3.907 15.735 1.00 95.19 85 ASN A N 1
ATOM 691 C CA . ASN A 1 85 ? -4.065 4.140 15.226 1.00 95.19 85 ASN A CA 1
ATOM 692 C C . ASN A 1 85 ? -4.855 2.850 14.952 1.00 95.19 85 ASN A C 1
ATOM 694 O O . ASN A 1 85 ? -5.983 2.906 14.472 1.00 95.19 85 ASN A O 1
ATOM 698 N N . LYS A 1 86 ? -4.283 1.679 15.270 1.00 96.44 86 LYS A N 1
ATOM 699 C CA . LYS A 1 86 ? -4.880 0.346 15.062 1.00 96.44 86 LYS A CA 1
ATOM 700 C C . LYS A 1 86 ? -5.307 0.074 13.611 1.00 96.44 86 LYS A C 1
ATOM 702 O O . LYS A 1 86 ? -6.253 -0.676 13.368 1.00 96.44 86 LYS A O 1
ATOM 707 N N . VAL A 1 87 ? -4.581 0.641 12.651 1.00 97.25 87 VAL A N 1
ATOM 708 C CA . VAL A 1 87 ? -4.802 0.420 11.219 1.00 97.25 87 VAL A CA 1
ATOM 709 C C . VAL A 1 87 ? -4.270 -0.957 10.826 1.00 97.25 87 VAL A C 1
ATOM 711 O O . VAL A 1 87 ? -3.129 -1.317 11.135 1.00 97.25 87 VAL A O 1
ATOM 714 N N . LYS A 1 88 ? -5.093 -1.745 10.130 1.00 97.69 88 LYS A N 1
ATOM 715 C CA . LYS A 1 88 ? -4.672 -3.035 9.567 1.00 97.69 88 LYS A CA 1
ATOM 716 C C . LYS A 1 88 ? -3.801 -2.802 8.340 1.00 97.69 88 LYS A C 1
ATOM 718 O O . LYS A 1 88 ? -4.104 -1.939 7.523 1.00 97.69 88 LYS A O 1
ATOM 723 N N . TYR A 1 89 ? -2.748 -3.597 8.180 1.00 97.56 89 TYR A N 1
ATOM 724 C CA . TYR A 1 89 ? -1.851 -3.476 7.036 1.00 97.56 89 TYR A CA 1
ATOM 725 C C . TYR A 1 89 ? -1.392 -4.832 6.488 1.00 97.56 89 TYR A C 1
ATOM 727 O O . TYR A 1 89 ? -1.252 -5.813 7.220 1.00 97.56 89 TYR A O 1
ATOM 735 N N . ASN A 1 90 ? -1.069 -4.854 5.194 1.00 97.44 90 ASN A N 1
ATOM 736 C CA . ASN A 1 90 ? -0.656 -6.029 4.439 1.00 97.44 90 ASN A CA 1
ATOM 737 C C . ASN A 1 90 ? 0.662 -5.777 3.694 1.00 97.44 90 ASN A C 1
ATOM 739 O O . ASN A 1 90 ? 0.764 -4.936 2.801 1.00 97.44 90 ASN A O 1
ATOM 743 N N . LEU A 1 91 ? 1.686 -6.560 4.048 1.00 96.94 91 LEU A N 1
ATOM 744 C CA . LEU A 1 91 ? 3.023 -6.510 3.437 1.00 96.94 91 LEU A CA 1
ATOM 745 C C . LEU A 1 91 ? 3.292 -7.679 2.478 1.00 96.94 91 LEU A C 1
ATOM 747 O O . LEU A 1 91 ? 4.418 -7.840 1.998 1.00 96.94 91 LEU A O 1
ATOM 751 N N . ARG A 1 92 ? 2.300 -8.544 2.226 1.00 96.38 92 ARG A N 1
ATOM 752 C CA . ARG A 1 92 ? 2.462 -9.783 1.449 1.00 96.38 92 ARG A CA 1
ATOM 753 C C . ARG A 1 92 ? 2.957 -9.492 0.037 1.00 96.38 92 ARG A C 1
ATOM 755 O O . ARG A 1 92 ? 3.899 -10.141 -0.412 1.00 96.38 92 ARG A O 1
ATOM 762 N N . PHE A 1 93 ? 2.366 -8.504 -0.630 1.00 95.25 93 PHE A N 1
ATOM 763 C CA . PHE A 1 93 ? 2.720 -8.126 -1.998 1.00 95.25 93 PHE A CA 1
ATOM 764 C C . PHE A 1 93 ? 4.162 -7.621 -2.099 1.00 95.25 93 PHE A C 1
ATOM 766 O O . PHE A 1 93 ? 4.936 -8.158 -2.889 1.00 95.25 93 PHE A O 1
ATOM 773 N N . ARG A 1 94 ? 4.573 -6.698 -1.216 1.00 94.06 94 ARG A N 1
ATOM 774 C CA . ARG A 1 94 ? 5.965 -6.223 -1.142 1.00 94.06 94 ARG A CA 1
ATOM 775 C C . ARG A 1 94 ? 6.963 -7.361 -0.917 1.00 94.06 94 ARG A C 1
ATOM 777 O O . ARG A 1 94 ? 8.016 -7.395 -1.545 1.00 94.06 94 ARG A O 1
ATOM 784 N N . ARG A 1 95 ? 6.637 -8.322 -0.042 1.00 93.38 95 ARG A N 1
ATOM 785 C CA . ARG A 1 95 ? 7.487 -9.501 0.219 1.00 93.38 95 ARG A CA 1
ATOM 786 C C . ARG A 1 95 ? 7.594 -10.423 -0.997 1.00 93.38 95 ARG A C 1
ATOM 788 O O . ARG A 1 95 ? 8.676 -10.951 -1.242 1.00 93.38 95 ARG A O 1
ATOM 795 N N . LYS A 1 96 ? 6.501 -10.621 -1.745 1.00 90.81 96 LYS A N 1
ATOM 796 C CA . LYS A 1 96 ? 6.480 -11.441 -2.971 1.00 90.81 96 LYS A CA 1
ATOM 797 C C . LYS A 1 96 ? 7.300 -10.803 -4.107 1.00 90.81 96 LYS A C 1
ATOM 799 O O . LYS A 1 96 ? 7.920 -11.546 -4.856 1.00 90.81 96 LYS A O 1
ATOM 804 N N . LEU A 1 97 ? 7.372 -9.469 -4.180 1.00 84.75 97 LEU A N 1
ATOM 805 C CA . LEU A 1 97 ? 8.202 -8.730 -5.152 1.00 84.75 97 LEU A CA 1
ATOM 806 C C . LEU A 1 97 ? 9.713 -8.767 -4.855 1.00 84.75 97 LEU A C 1
ATOM 808 O O . LEU A 1 97 ? 10.509 -8.347 -5.685 1.00 84.75 97 LEU A O 1
ATOM 812 N N . ARG A 1 98 ? 10.130 -9.255 -3.680 1.00 76.38 98 ARG A N 1
ATOM 813 C CA . ARG A 1 98 ? 11.539 -9.296 -3.248 1.00 76.38 98 ARG A CA 1
ATOM 814 C C . ARG A 1 98 ? 12.301 -10.540 -3.748 1.00 76.38 98 ARG A C 1
ATOM 816 O O . ARG A 1 98 ? 13.323 -10.884 -3.160 1.00 76.38 98 ARG A O 1
ATOM 823 N N . LYS A 1 99 ? 11.777 -11.263 -4.740 1.00 55.53 99 LYS A N 1
ATOM 824 C CA . LYS A 1 99 ? 12.333 -12.531 -5.240 1.00 55.53 99 LYS A CA 1
ATOM 825 C C . LYS A 1 99 ? 12.904 -12.408 -6.643 1.00 55.53 99 LYS A C 1
ATOM 827 O O . LYS A 1 99 ? 12.282 -11.705 -7.464 1.00 55.53 99 LYS A O 1
#